Protein AF-C0KDZ1-F1 (afdb_m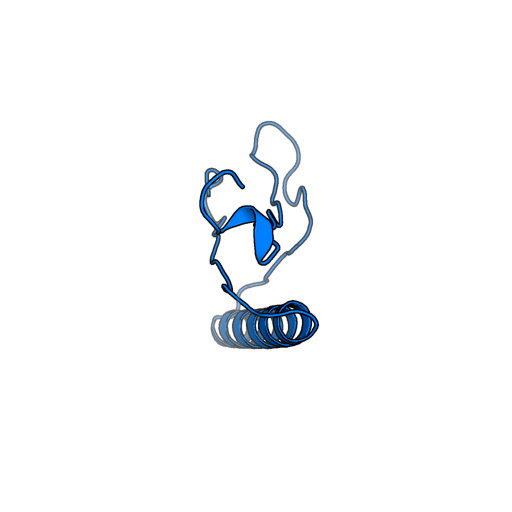onomer_lite)

pLDDT: mean 97.97, std 1.15, range [91.88, 98.81]

Structure (mmCIF, N/CA/C/O backbone):
data_AF-C0KDZ1-F1
#
_entry.id   AF-C0KDZ1-F1
#
loop_
_atom_site.group_PDB
_atom_site.id
_atom_site.type_symbol
_atom_site.label_atom_id
_atom_site.label_alt_id
_atom_site.label_comp_id
_atom_site.label_asym_id
_atom_site.label_entity_id
_atom_site.label_seq_id
_atom_site.pdbx_PDB_ins_code
_atom_site.Cartn_x
_atom_site.Cartn_y
_atom_site.Cartn_z
_atom_site.occupancy
_atom_site.B_iso_or_equiv
_atom_site.auth_seq_id
_atom_site.auth_comp_id
_atom_site.auth_asym_id
_atom_site.auth_atom_id
_atom_site.pdbx_PDB_model_num
ATOM 1 N N . GLU A 1 1 ? 3.990 -2.958 11.848 1.00 94.00 1 GLU A N 1
ATOM 2 C CA . GLU A 1 1 ? 4.088 -1.543 12.243 1.00 94.00 1 GLU A CA 1
ATOM 3 C C . GLU A 1 1 ? 4.215 -1.420 13.748 1.00 94.00 1 GLU A C 1
ATOM 5 O O . GLU A 1 1 ? 3.988 -2.403 14.447 1.00 94.00 1 GLU A O 1
ATOM 10 N N . VAL A 1 2 ? 4.673 -0.268 14.230 1.00 95.81 2 VAL A N 1
ATOM 11 C CA . VAL A 1 2 ? 5.083 -0.106 15.637 1.00 95.81 2 VAL A CA 1
ATOM 12 C C . VAL A 1 2 ? 3.916 0.312 16.537 1.00 95.81 2 VAL A C 1
ATOM 14 O O . VAL A 1 2 ? 3.837 -0.137 17.679 1.00 95.81 2 VAL A O 1
ATOM 17 N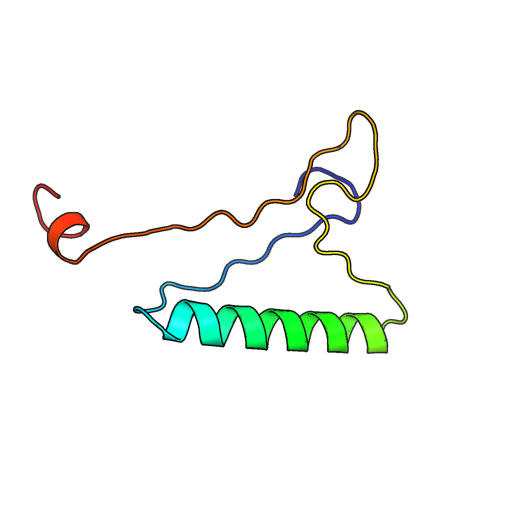 N . MET A 1 3 ? 2.9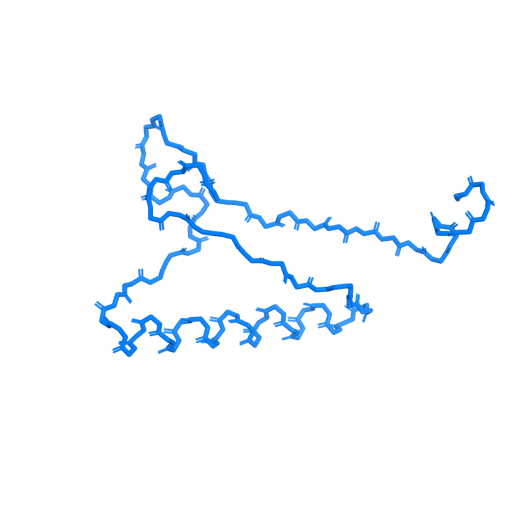89 1.138 16.040 1.00 97.69 3 MET A N 1
ATOM 18 C CA . MET A 1 3 ? 1.832 1.579 16.824 1.00 97.69 3 MET A CA 1
ATOM 19 C C . MET A 1 3 ? 0.779 0.452 16.933 1.00 97.69 3 MET A C 1
ATOM 21 O O . MET A 1 3 ? 0.456 -0.185 15.928 1.00 97.69 3 MET A O 1
ATOM 25 N N . PRO A 1 4 ? 0.181 0.203 18.115 1.00 97.50 4 PRO A N 1
ATOM 26 C CA . PRO A 1 4 ? -0.940 -0.728 18.247 1.00 97.50 4 PRO A CA 1
ATOM 27 C C . PRO A 1 4 ? -2.098 -0.374 17.301 1.00 97.50 4 PRO A C 1
ATOM 29 O O . PRO A 1 4 ? -2.523 0.776 17.234 1.00 97.50 4 PRO A O 1
ATOM 32 N N . GLY A 1 5 ? -2.611 -1.363 16.565 1.00 96.75 5 GLY A N 1
ATOM 33 C CA . GLY A 1 5 ? -3.654 -1.154 15.550 1.00 96.75 5 GLY A CA 1
ATOM 34 C C . GLY A 1 5 ? -3.141 -0.651 14.193 1.00 96.75 5 GLY A C 1
ATOM 35 O O . GLY A 1 5 ? -3.932 -0.540 13.260 1.00 96.75 5 GLY A O 1
ATOM 36 N N . GLN A 1 6 ? -1.837 -0.396 14.053 1.00 98.50 6 GLN A N 1
ATOM 37 C CA . GLN A 1 6 ? -1.187 -0.055 12.790 1.00 98.50 6 GLN A CA 1
ATOM 38 C C . GLN A 1 6 ? -0.660 -1.319 12.100 1.00 98.50 6 GLN A C 1
ATOM 40 O O . GLN A 1 6 ? -0.104 -2.212 12.744 1.00 98.50 6 GLN A O 1
ATOM 45 N N . TRP A 1 7 ? -0.789 -1.379 10.776 1.00 98.50 7 TRP A N 1
ATOM 46 C CA . TRP A 1 7 ? -0.377 -2.524 9.965 1.00 98.50 7 TRP A CA 1
ATOM 47 C C . TRP A 1 7 ? 0.274 -2.062 8.663 1.00 98.50 7 TRP A C 1
ATOM 49 O O . TRP A 1 7 ? 0.021 -0.954 8.198 1.00 98.50 7 TRP A O 1
ATOM 59 N N . GLU A 1 8 ? 1.091 -2.932 8.072 1.00 98.62 8 GLU A N 1
ATOM 60 C CA . GLU A 1 8 ? 1.687 -2.736 6.749 1.00 98.62 8 GLU A CA 1
ATOM 61 C C . GLU A 1 8 ? 1.489 -4.009 5.920 1.00 98.62 8 GLU A C 1
ATOM 63 O O . GLU A 1 8 ? 1.508 -5.120 6.455 1.00 98.62 8 GLU A O 1
ATOM 68 N N . TYR A 1 9 ? 1.316 -3.838 4.614 1.00 98.44 9 TYR A N 1
ATOM 69 C CA . TYR A 1 9 ? 1.440 -4.890 3.615 1.00 98.44 9 TYR A CA 1
ATOM 70 C C . TYR A 1 9 ? 2.192 -4.328 2.405 1.00 98.44 9 TYR A C 1
ATOM 72 O O . TYR A 1 9 ? 2.161 -3.122 2.151 1.00 98.44 9 TYR A O 1
ATOM 80 N N . GLN A 1 10 ? 2.860 -5.196 1.649 1.00 98.75 10 GLN A N 1
ATOM 81 C CA . GLN A 1 10 ? 3.660 -4.796 0.494 1.00 98.75 10 GLN A CA 1
ATOM 82 C C . GLN A 1 10 ? 3.006 -5.263 -0.809 1.00 98.75 10 GLN A C 1
ATOM 84 O O . GLN A 1 10 ? 2.442 -6.354 -0.883 1.00 98.75 10 GLN A O 1
ATOM 89 N N . VAL A 1 11 ? 3.113 -4.438 -1.852 1.00 98.19 11 VAL A N 1
ATOM 90 C CA . VAL A 1 11 ? 2.687 -4.760 -3.220 1.00 98.19 11 VAL A CA 1
ATOM 91 C C . VAL A 1 11 ? 3.911 -4.688 -4.125 1.00 98.19 11 VAL A C 1
ATOM 93 O O . VAL A 1 11 ? 4.575 -3.655 -4.187 1.00 98.19 11 VAL A O 1
ATOM 96 N N . GLY A 1 12 ? 4.205 -5.778 -4.831 1.00 96.81 12 GLY A N 1
ATOM 97 C CA . GLY A 1 12 ? 5.255 -5.831 -5.842 1.00 96.81 12 GLY A CA 1
ATOM 98 C C . GLY A 1 12 ? 6.172 -7.056 -5.734 1.00 96.81 12 GLY A C 1
ATOM 99 O O . GLY A 1 12 ? 5.950 -7.923 -4.888 1.00 96.81 12 GLY A O 1
ATOM 100 N N . PRO A 1 13 ? 7.211 -7.129 -6.586 1.00 97.56 13 PRO A N 1
ATOM 101 C CA . PRO A 1 13 ? 7.570 -6.126 -7.595 1.00 97.56 13 PRO A CA 1
ATOM 102 C C . PRO A 1 13 ? 6.523 -6.025 -8.720 1.00 97.56 13 PRO A C 1
ATOM 104 O O . PRO A 1 13 ? 6.043 -7.039 -9.211 1.00 97.56 13 PRO A O 1
ATOM 107 N N . SER A 1 14 ? 6.194 -4.798 -9.133 1.00 97.81 14 SER A N 1
ATOM 108 C CA . SER A 1 14 ? 5.293 -4.495 -10.259 1.00 97.81 14 SER A CA 1
ATOM 109 C C . SER A 1 14 ? 6.020 -3.584 -11.250 1.00 97.81 14 SER A C 1
ATOM 111 O O . SER A 1 14 ? 6.846 -2.766 -10.834 1.00 97.81 14 SER A O 1
ATOM 113 N N . VAL A 1 15 ? 5.744 -3.704 -12.552 1.00 98.31 15 VAL A N 1
ATOM 114 C CA . VAL A 1 15 ? 6.481 -2.959 -13.585 1.00 98.31 15 VAL A CA 1
ATOM 115 C C . VAL A 1 15 ? 5.699 -1.726 -14.030 1.00 98.31 15 VAL A C 1
ATOM 117 O O . VAL A 1 15 ? 4.598 -1.824 -14.563 1.00 98.31 15 VAL A O 1
ATOM 120 N N . GLY A 1 16 ? 6.305 -0.547 -13.869 1.00 97.94 16 GLY A N 1
ATOM 121 C CA . GLY A 1 16 ? 5.758 0.703 -14.395 1.00 97.94 16 GLY A CA 1
ATOM 122 C C . GLY A 1 16 ? 4.357 1.001 -13.856 1.00 97.94 16 GLY A C 1
ATOM 123 O O . GLY A 1 16 ? 4.171 1.130 -12.648 1.00 97.94 16 GLY A O 1
ATOM 124 N N . ILE A 1 17 ? 3.384 1.130 -14.761 1.00 98.50 17 ILE A N 1
ATOM 125 C CA . ILE A 1 17 ? 2.020 1.560 -14.430 1.00 98.50 17 ILE A CA 1
ATOM 126 C C . ILE A 1 17 ? 1.271 0.570 -13.525 1.00 98.50 17 ILE A C 1
ATOM 128 O O . ILE A 1 17 ? 0.520 0.999 -12.650 1.00 98.50 17 ILE A O 1
ATOM 132 N N . GLU A 1 18 ? 1.572 -0.728 -13.632 1.00 98.56 18 GLU A N 1
ATOM 133 C CA . GLU A 1 18 ? 0.923 -1.781 -12.837 1.00 98.56 18 GLU A CA 1
ATOM 134 C C . GLU A 1 18 ? 1.131 -1.589 -11.329 1.00 98.56 18 GLU A C 1
ATOM 136 O O . GLU A 1 18 ? 0.306 -2.009 -10.521 1.00 98.56 18 GLU A O 1
ATOM 141 N N . ALA A 1 19 ? 2.219 -0.927 -10.916 1.00 98.62 19 ALA A N 1
ATOM 142 C CA . ALA A 1 19 ? 2.444 -0.602 -9.510 1.00 98.62 19 ALA A CA 1
ATOM 143 C C . ALA A 1 19 ? 1.329 0.298 -8.947 1.00 98.62 19 ALA A C 1
ATOM 145 O O . ALA A 1 19 ? 0.861 0.078 -7.828 1.00 98.62 19 ALA A O 1
ATOM 146 N N . GLY A 1 20 ? 0.882 1.280 -9.737 1.00 98.56 20 GLY A N 1
ATOM 147 C CA . GLY A 1 20 ? -0.234 2.159 -9.395 1.00 98.56 20 GLY A CA 1
ATOM 148 C C . GLY A 1 20 ? -1.573 1.424 -9.415 1.00 98.56 20 GLY A C 1
ATOM 149 O O . GLY A 1 20 ? -2.360 1.555 -8.478 1.00 98.56 20 GLY A O 1
ATOM 150 N N . ASP A 1 21 ? -1.806 0.604 -10.438 1.00 98.75 21 ASP A N 1
ATOM 151 C CA . ASP A 1 21 ? -3.052 -0.155 -10.573 1.00 98.75 21 ASP A CA 1
ATOM 152 C C . ASP A 1 21 ? -3.238 -1.122 -9.393 1.00 98.75 21 ASP A C 1
ATOM 154 O O . ASP A 1 21 ? -4.275 -1.126 -8.722 1.00 98.75 21 ASP A O 1
ATOM 158 N N . HIS A 1 22 ? -2.194 -1.887 -9.060 1.00 98.75 22 HIS A N 1
ATOM 159 C CA . HIS A 1 22 ? -2.239 -2.859 -7.972 1.00 98.75 22 HIS A CA 1
ATOM 160 C C . HIS A 1 22 ? -2.419 -2.194 -6.602 1.00 98.75 22 HIS A C 1
ATOM 162 O O . HIS A 1 22 ? -3.218 -2.683 -5.800 1.00 98.75 22 HIS A O 1
ATOM 168 N N . ILE A 1 23 ? -1.728 -1.081 -6.311 1.00 98.69 23 ILE A N 1
ATOM 169 C CA . ILE A 1 23 ? -1.849 -0.434 -4.994 1.00 98.69 23 ILE A CA 1
ATOM 170 C C . ILE A 1 23 ? -3.250 0.154 -4.782 1.00 98.69 23 ILE A C 1
ATOM 172 O O . ILE A 1 23 ? -3.792 0.059 -3.680 1.00 98.69 23 ILE A O 1
ATOM 176 N N . TRP A 1 24 ? -3.875 0.705 -5.826 1.00 98.75 24 TRP A N 1
ATOM 177 C CA . TRP A 1 24 ? -5.234 1.244 -5.736 1.00 98.75 24 TRP A CA 1
ATOM 178 C C . TRP A 1 24 ? -6.284 0.149 -5.572 1.00 98.75 24 TRP A C 1
ATOM 180 O O . TRP A 1 24 ? -7.120 0.250 -4.672 1.00 98.75 24 TRP A O 1
ATOM 190 N N . CYS A 1 25 ? -6.214 -0.925 -6.362 1.00 98.69 25 CYS A N 1
ATOM 191 C CA . CYS A 1 25 ? -7.100 -2.076 -6.177 1.00 98.69 25 CYS A CA 1
ATOM 192 C C . CYS A 1 25 ? -6.922 -2.709 -4.790 1.00 98.69 25 CYS A C 1
ATOM 194 O O . CYS A 1 25 ? -7.907 -3.050 -4.138 1.00 98.69 25 CYS A O 1
ATOM 196 N N . SER A 1 26 ? -5.683 -2.808 -4.305 1.00 98.75 26 SER A N 1
ATOM 197 C CA . SER A 1 26 ? -5.391 -3.325 -2.968 1.00 98.75 26 SER A CA 1
ATOM 198 C C . SER A 1 26 ? -6.006 -2.463 -1.861 1.00 98.75 26 SER A C 1
ATOM 200 O O . SER A 1 26 ? -6.636 -2.992 -0.946 1.00 98.75 26 SER A O 1
ATOM 202 N N . ARG A 1 27 ? -5.883 -1.132 -1.951 1.00 98.75 27 ARG A N 1
ATOM 203 C CA . ARG A 1 27 ? -6.509 -0.197 -0.999 1.00 98.75 27 ARG A CA 1
ATOM 204 C C . ARG A 1 27 ? -8.026 -0.305 -1.009 1.00 98.75 27 ARG A C 1
ATOM 206 O O . ARG A 1 27 ? -8.621 -0.357 0.062 1.00 98.75 27 ARG A O 1
ATOM 213 N N . TYR A 1 28 ? -8.625 -0.397 -2.196 1.00 98.75 28 TYR A N 1
ATOM 214 C CA . TYR A 1 28 ? -10.061 -0.615 -2.331 1.00 98.75 28 TYR A CA 1
ATOM 215 C C . TYR A 1 28 ? -10.488 -1.886 -1.592 1.00 98.75 28 TYR A C 1
ATOM 217 O O . TYR A 1 28 ? -11.356 -1.826 -0.729 1.00 98.75 28 TYR A O 1
ATOM 225 N N . ILE A 1 29 ? -9.838 -3.023 -1.860 1.00 98.81 29 ILE A N 1
ATOM 226 C CA . ILE A 1 29 ? -10.162 -4.299 -1.205 1.00 98.81 29 ILE A CA 1
ATOM 227 C C . ILE A 1 29 ? -10.010 -4.195 0.318 1.00 98.81 29 ILE A C 1
ATOM 229 O O . ILE A 1 29 ? -10.898 -4.648 1.040 1.00 98.81 29 ILE A O 1
ATOM 233 N N . LEU A 1 30 ? -8.932 -3.574 0.811 1.00 98.75 30 LEU A N 1
ATOM 234 C CA . LEU A 1 30 ? -8.726 -3.372 2.245 1.00 98.75 30 LEU A CA 1
ATOM 235 C C . LEU A 1 30 ? -9.875 -2.576 2.872 1.00 98.75 30 LEU A C 1
ATOM 237 O O . LEU A 1 30 ? -10.423 -3.006 3.884 1.00 98.75 30 LEU A O 1
ATOM 241 N N . GLU A 1 31 ? -10.278 -1.466 2.253 1.00 98.75 31 GLU A N 1
ATOM 242 C CA . GLU A 1 31 ? -11.386 -0.645 2.742 1.00 98.75 31 GLU A CA 1
ATOM 243 C C . GLU A 1 31 ? -12.712 -1.427 2.760 1.00 98.75 31 GLU A C 1
ATOM 245 O O . GLU A 1 31 ? -13.456 -1.360 3.741 1.00 98.75 31 GLU A O 1
ATOM 250 N N . ARG A 1 32 ? -12.986 -2.245 1.730 1.00 98.81 32 ARG A N 1
ATOM 251 C CA . ARG A 1 32 ? -14.177 -3.119 1.692 1.00 98.81 32 ARG A CA 1
ATOM 252 C C . ARG A 1 32 ? -14.173 -4.153 2.819 1.00 98.81 32 ARG A C 1
ATOM 254 O O . ARG A 1 32 ? -15.219 -4.407 3.411 1.00 98.81 32 ARG A O 1
ATOM 261 N N . ILE A 1 33 ? -13.020 -4.743 3.132 1.00 98.75 33 ILE A N 1
ATOM 262 C CA . ILE A 1 33 ? -12.887 -5.695 4.246 1.00 98.75 33 ILE A CA 1
ATOM 263 C C . ILE A 1 33 ? -13.114 -4.983 5.583 1.00 98.75 33 ILE A C 1
ATOM 265 O O . ILE A 1 33 ? -13.843 -5.494 6.434 1.00 98.75 33 ILE A O 1
ATOM 269 N N . THR A 1 34 ? -12.538 -3.791 5.773 1.00 98.69 34 THR A N 1
ATOM 270 C CA . THR A 1 34 ? -12.734 -3.017 7.007 1.00 98.69 34 THR A CA 1
ATOM 271 C C . THR A 1 34 ? -14.181 -2.570 7.184 1.00 98.69 34 THR A C 1
ATOM 273 O O . THR A 1 34 ? -14.710 -2.662 8.290 1.00 98.69 34 THR A O 1
ATOM 276 N N . GLU A 1 35 ? -14.861 -2.196 6.097 1.00 98.62 35 GLU A N 1
ATOM 277 C CA . GLU A 1 35 ? -16.289 -1.877 6.114 1.00 98.62 35 GLU A CA 1
ATOM 278 C C . GLU A 1 35 ? -17.122 -3.083 6.577 1.00 98.62 35 GLU A C 1
ATOM 280 O O . GLU A 1 35 ? -17.950 -2.946 7.476 1.00 98.62 35 GLU A O 1
ATOM 285 N N . GLN A 1 36 ? -16.865 -4.281 6.037 1.00 98.69 36 GLN A N 1
ATOM 286 C CA . GLN A 1 36 ? -17.552 -5.513 6.454 1.00 98.69 36 GLN A CA 1
ATOM 287 C C . GLN A 1 36 ? -17.300 -5.871 7.924 1.00 98.69 36 GLN A C 1
ATOM 289 O O . GLN A 1 36 ? -18.179 -6.420 8.585 1.00 98.69 36 GLN A O 1
ATOM 294 N N . ALA A 1 37 ? -16.113 -5.553 8.438 1.00 98.56 37 ALA A N 1
ATOM 295 C CA . ALA A 1 37 ? -15.754 -5.752 9.838 1.00 98.56 37 ALA A CA 1
ATOM 296 C C . ALA A 1 37 ? -16.265 -4.633 10.770 1.00 98.56 37 ALA A C 1
ATOM 298 O O . ALA A 1 37 ? -16.084 -4.732 11.984 1.00 98.56 37 ALA A O 1
ATOM 299 N N . GLY A 1 38 ? -16.891 -3.576 10.238 1.00 98.50 38 GLY A N 1
ATOM 300 C CA . GLY A 1 38 ? -17.374 -2.440 11.025 1.00 98.50 38 GLY A CA 1
ATOM 301 C C . GLY A 1 38 ? -16.258 -1.571 11.615 1.00 98.50 38 GLY A C 1
ATOM 302 O O . GLY A 1 38 ? -16.463 -0.944 12.654 1.00 98.50 38 GLY A O 1
ATOM 303 N N . VAL A 1 39 ? -15.078 -1.539 10.985 1.00 98.38 39 VAL A N 1
ATOM 304 C CA . VAL A 1 39 ? -13.927 -0.727 11.413 1.00 98.38 39 VAL A CA 1
ATOM 305 C C . VAL A 1 39 ? -13.577 0.332 10.367 1.00 98.38 39 VAL A C 1
ATOM 307 O O . VAL A 1 39 ? -13.800 0.149 9.174 1.00 98.38 39 VAL A O 1
ATOM 310 N N . VAL A 1 40 ? -13.019 1.456 10.817 1.00 98.19 40 VAL A N 1
ATOM 311 C CA . VAL A 1 40 ? -12.615 2.570 9.946 1.00 98.19 40 VAL A CA 1
ATOM 312 C C . VAL A 1 40 ? -11.132 2.440 9.609 1.00 98.19 40 VAL A C 1
ATOM 314 O O . VAL A 1 40 ? -10.295 2.352 10.508 1.00 98.19 40 VAL A O 1
ATOM 317 N N . LEU A 1 41 ? -10.807 2.459 8.318 1.00 98.31 41 LEU A N 1
ATOM 318 C CA . LEU A 1 41 ? -9.437 2.535 7.817 1.00 98.31 41 LEU A CA 1
ATOM 319 C C . LEU A 1 41 ? -8.981 4.000 7.735 1.00 98.31 41 LEU A C 1
ATOM 321 O O . LEU A 1 41 ? -9.726 4.855 7.266 1.00 98.31 41 LEU A O 1
ATOM 325 N N . SER A 1 42 ? -7.735 4.284 8.122 1.00 98.12 42 SER A N 1
ATOM 326 C CA . SER A 1 42 ? -7.087 5.577 7.871 1.00 98.12 42 SER A CA 1
ATOM 327 C C . SER A 1 42 ? -5.753 5.378 7.159 1.00 98.12 42 SER A C 1
ATOM 329 O O . SER A 1 42 ? -4.960 4.523 7.547 1.00 98.12 42 SER A O 1
ATOM 331 N N . LEU A 1 43 ? -5.517 6.190 6.126 1.00 98.25 43 LEU A N 1
ATOM 332 C CA . LEU A 1 43 ? -4.226 6.330 5.443 1.00 98.25 43 LEU A CA 1
ATOM 333 C C . LEU A 1 43 ? -3.573 7.692 5.745 1.00 98.25 43 LEU A C 1
ATOM 335 O O . LEU A 1 43 ? -2.658 8.108 5.035 1.00 98.25 43 LEU A O 1
ATOM 339 N N . ASP A 1 44 ? -4.062 8.406 6.765 1.00 98.31 44 ASP A N 1
ATOM 340 C CA . ASP A 1 44 ? -3.430 9.631 7.253 1.00 98.31 44 ASP A CA 1
ATOM 341 C C . ASP A 1 44 ? -2.008 9.305 7.754 1.00 98.31 44 ASP A C 1
ATOM 343 O O . ASP A 1 44 ? -1.834 8.329 8.491 1.00 98.31 44 ASP A O 1
ATOM 347 N N . PRO A 1 45 ? -0.975 10.078 7.375 1.00 97.94 45 PRO A N 1
ATOM 348 C CA . PRO A 1 45 ? 0.402 9.796 7.775 1.00 97.94 45 PRO A CA 1
ATOM 349 C C . PRO A 1 45 ? 0.646 9.934 9.287 1.00 97.94 45 PRO A C 1
ATOM 351 O O . PRO A 1 45 ? 1.653 9.433 9.795 1.00 97.94 45 PRO A O 1
ATOM 354 N N . LYS A 1 46 ? -0.238 10.608 10.028 1.00 98.12 46 LYS A N 1
ATOM 355 C CA . LYS A 1 46 ? -0.151 10.794 11.479 1.00 98.12 46 LYS A CA 1
ATOM 356 C C . LYS A 1 46 ? -1.562 10.806 12.097 1.00 98.12 46 LYS A C 1
ATOM 358 O O . LYS A 1 46 ? -2.030 11.850 12.551 1.00 98.12 46 LYS A O 1
ATOM 363 N N . PRO A 1 47 ? -2.226 9.639 12.196 1.00 96.50 47 PRO A N 1
ATOM 364 C CA . PRO A 1 47 ? -3.621 9.567 12.631 1.00 96.50 47 PRO A CA 1
ATOM 365 C C . PRO A 1 47 ? -3.801 9.905 14.118 1.00 96.50 47 PRO A C 1
ATOM 367 O O . PRO A 1 47 ? -4.866 10.365 14.520 1.00 96.50 47 PRO A O 1
ATOM 370 N N . ILE A 1 48 ? -2.765 9.687 14.937 1.00 97.25 48 ILE A N 1
ATOM 371 C CA . ILE A 1 48 ? -2.759 9.976 16.372 1.00 97.25 48 ILE A CA 1
ATOM 372 C C . ILE A 1 48 ? -1.571 10.891 16.684 1.00 97.25 48 ILE A C 1
ATOM 374 O O . ILE A 1 48 ? -0.425 10.596 16.336 1.00 97.25 48 ILE A O 1
ATOM 378 N N . GLN A 1 49 ? -1.844 12.024 17.333 1.00 96.12 49 GLN A N 1
ATOM 379 C CA . GLN A 1 49 ? -0.811 12.967 17.768 1.00 96.12 49 GLN A CA 1
ATOM 380 C C . GLN A 1 49 ? 0.006 12.417 18.951 1.00 96.12 49 GLN A C 1
ATOM 382 O O . GLN A 1 49 ? -0.440 11.535 19.682 1.00 96.12 49 GLN A O 1
ATOM 387 N N . GLY A 1 50 ? 1.198 12.981 19.162 1.00 95.62 50 GLY A N 1
ATOM 388 C CA . GLY A 1 50 ? 2.107 12.589 20.241 1.00 95.62 50 GLY A CA 1
ATOM 389 C C . GLY A 1 50 ? 3.157 11.563 19.814 1.00 95.62 50 GLY A C 1
ATOM 390 O O . GLY A 1 50 ? 3.511 11.468 18.630 1.00 95.62 50 GLY A O 1
ATOM 391 N N . ASP A 1 51 ? 3.664 10.823 20.801 1.00 96.81 51 ASP A N 1
ATOM 392 C CA . ASP A 1 51 ? 4.787 9.883 20.679 1.00 96.81 51 ASP A CA 1
ATOM 393 C C . ASP A 1 51 ? 4.354 8.509 20.140 1.00 96.81 51 ASP A C 1
ATOM 395 O O . ASP A 1 51 ? 4.581 7.459 20.732 1.00 96.81 51 ASP A O 1
ATOM 399 N N . TRP A 1 52 ? 3.653 8.541 19.009 1.00 97.25 52 TRP A N 1
ATOM 400 C CA . TRP A 1 52 ? 3.259 7.363 18.242 1.00 97.25 52 TRP A CA 1
ATOM 401 C C . TRP A 1 52 ? 3.893 7.404 16.856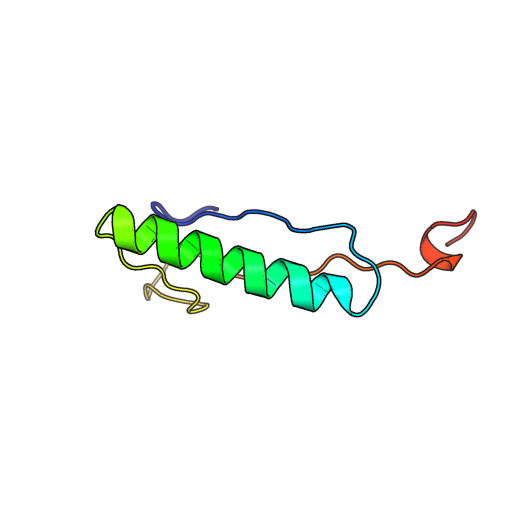 1.00 97.25 52 TRP A C 1
ATOM 403 O O . TRP A 1 52 ? 4.077 8.480 16.286 1.00 97.25 52 TRP A O 1
ATOM 413 N N . ASN A 1 53 ? 4.216 6.254 16.274 1.00 97.12 53 ASN A N 1
ATOM 414 C CA . ASN A 1 53 ? 4.771 6.201 14.923 1.00 97.12 53 ASN A CA 1
ATOM 415 C C . ASN A 1 53 ? 3.780 6.746 13.878 1.00 97.12 53 ASN A C 1
ATOM 417 O O . ASN A 1 53 ? 2.565 6.647 14.034 1.00 97.12 53 ASN A O 1
ATOM 421 N N . GLY A 1 54 ? 4.312 7.361 12.819 1.00 97.94 54 GLY A N 1
ATOM 422 C CA . GLY A 1 54 ? 3.525 7.723 11.638 1.00 97.94 54 GLY A CA 1
ATOM 423 C C . GLY A 1 54 ? 3.340 6.534 10.693 1.00 97.94 54 GLY A C 1
ATOM 424 O O . GLY A 1 54 ? 3.996 5.504 10.853 1.00 97.94 54 GLY A O 1
ATOM 425 N N . ALA A 1 55 ? 2.475 6.691 9.695 1.00 98.31 55 ALA A N 1
ATOM 426 C CA . ALA A 1 55 ? 2.276 5.729 8.615 1.00 98.31 55 ALA A CA 1
ATOM 427 C C . ALA A 1 55 ? 2.927 6.237 7.320 1.00 98.31 55 ALA A C 1
ATOM 429 O O . ALA A 1 55 ? 2.675 7.361 6.881 1.00 98.31 55 ALA A O 1
ATOM 430 N N . GLY A 1 56 ? 3.781 5.409 6.718 1.00 98.00 56 GLY A N 1
ATOM 431 C CA . GLY A 1 56 ? 4.471 5.700 5.463 1.00 98.00 56 GLY A CA 1
ATOM 432 C C . GLY A 1 56 ? 3.987 4.828 4.306 1.00 98.00 56 GLY A C 1
ATOM 433 O O . GLY A 1 56 ? 3.222 3.886 4.481 1.00 98.00 56 GLY A O 1
ATOM 434 N N . CYS A 1 57 ? 4.464 5.137 3.102 1.00 98.38 57 CYS A N 1
ATOM 435 C CA . CYS A 1 57 ? 4.267 4.306 1.913 1.00 98.38 57 CYS A CA 1
ATOM 436 C C . CYS A 1 57 ? 5.615 4.130 1.203 1.00 98.38 57 CYS A C 1
ATOM 438 O O . CYS A 1 57 ? 5.841 4.660 0.112 1.00 98.38 57 CYS A O 1
ATOM 440 N N . HIS A 1 58 ? 6.553 3.458 1.878 1.00 98.62 58 HIS A N 1
ATOM 441 C CA . HIS A 1 58 ? 7.896 3.235 1.346 1.00 98.62 58 HIS A CA 1
ATOM 442 C C . HIS A 1 58 ? 7.832 2.537 -0.016 1.00 98.62 58 HIS A C 1
ATOM 444 O O . HIS A 1 58 ? 7.094 1.572 -0.202 1.00 98.62 58 HIS A O 1
ATOM 450 N N . THR A 1 59 ? 8.604 3.042 -0.980 1.00 98.50 59 THR A N 1
ATOM 451 C CA . THR A 1 59 ? 8.601 2.540 -2.357 1.00 98.50 59 THR A 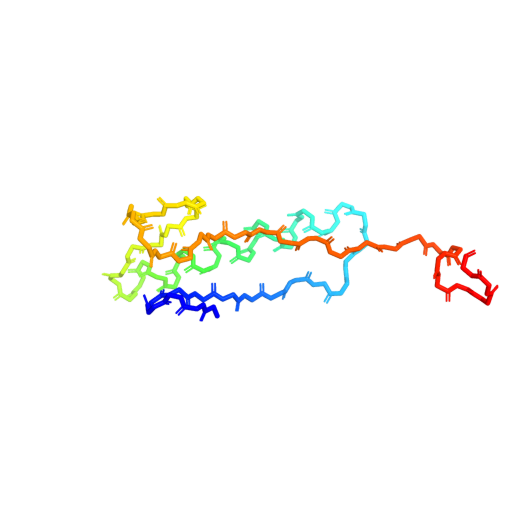CA 1
ATOM 452 C C . THR A 1 59 ? 9.981 2.015 -2.710 1.00 98.50 59 THR A C 1
ATOM 454 O O . THR A 1 59 ? 10.940 2.778 -2.815 1.00 98.50 59 THR A O 1
ATOM 457 N N . ASN A 1 60 ? 10.067 0.704 -2.913 1.00 98.56 60 ASN A N 1
ATOM 458 C CA . ASN A 1 60 ? 11.262 0.076 -3.460 1.00 98.56 60 ASN A CA 1
ATOM 459 C C . ASN A 1 60 ? 11.304 0.298 -4.976 1.00 98.56 60 ASN A C 1
ATOM 461 O O . ASN A 1 60 ? 10.275 0.225 -5.648 1.00 98.56 60 ASN A O 1
ATOM 465 N N . TYR A 1 61 ? 12.492 0.542 -5.525 1.00 98.44 61 TYR A N 1
ATOM 466 C CA . TYR A 1 61 ? 12.671 0.855 -6.940 1.00 98.44 61 TYR A CA 1
ATOM 467 C C . TYR A 1 61 ? 13.928 0.194 -7.500 1.00 98.44 61 TYR A C 1
ATOM 469 O O . TYR A 1 61 ? 14.953 0.118 -6.827 1.00 98.44 61 TYR A O 1
ATOM 477 N N . SER A 1 62 ? 13.856 -0.270 -8.749 1.00 98.44 62 SER A N 1
ATOM 478 C CA . SER A 1 62 ? 15.037 -0.671 -9.514 1.00 98.44 62 SER A CA 1
ATOM 479 C C . SER A 1 62 ? 14.806 -0.547 -11.021 1.00 98.44 62 SER A C 1
ATOM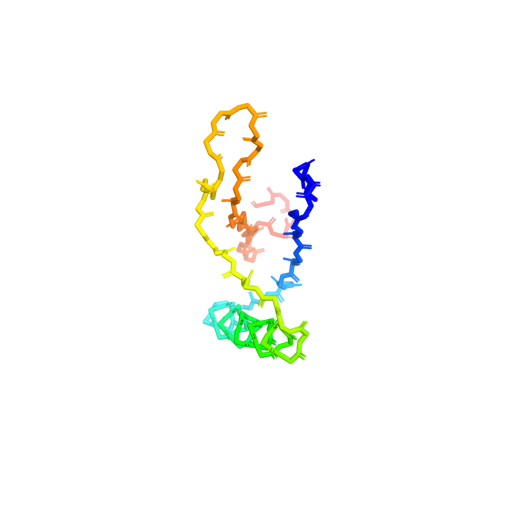 481 O O . SER A 1 62 ? 13.741 -0.899 -11.538 1.00 98.44 62 SER A O 1
ATOM 483 N N . THR A 1 63 ? 15.830 -0.100 -11.745 1.00 98.44 63 THR A N 1
ATOM 484 C CA . THR A 1 63 ? 15.912 -0.239 -13.206 1.00 98.44 63 THR A CA 1
ATOM 485 C C . THR A 1 63 ? 16.508 -1.598 -13.576 1.00 98.44 63 THR A C 1
ATOM 487 O O . THR A 1 63 ? 16.916 -2.373 -12.712 1.00 98.44 63 THR A O 1
ATOM 490 N N . LYS A 1 64 ? 16.556 -1.911 -14.876 1.00 98.19 64 LYS A N 1
ATOM 491 C CA . LYS A 1 64 ? 17.244 -3.112 -15.361 1.00 98.19 64 LYS A CA 1
ATOM 492 C C . LYS A 1 64 ? 18.736 -3.096 -14.998 1.00 98.19 64 LYS A C 1
ATOM 494 O O . LYS A 1 64 ? 19.188 -4.084 -14.440 1.00 98.19 64 LYS A O 1
ATOM 499 N N . SER A 1 65 ? 19.435 -1.979 -15.233 1.00 98.44 65 SER A N 1
ATOM 500 C CA . SER A 1 65 ? 20.866 -1.854 -14.912 1.00 98.44 65 SER A CA 1
ATOM 501 C C . SER A 1 65 ? 21.134 -2.088 -13.426 1.00 98.44 65 SER A C 1
ATOM 503 O O . SER A 1 65 ? 21.972 -2.914 -13.100 1.00 98.44 65 SER A O 1
ATOM 505 N N . MET A 1 66 ? 20.303 -1.507 -12.542 1.00 98.44 66 MET A N 1
ATOM 506 C CA . MET A 1 66 ? 20.434 -1.647 -11.079 1.00 98.44 66 MET A CA 1
ATOM 507 C C . MET A 1 66 ? 20.389 -3.095 -10.585 1.00 98.44 66 MET A C 1
ATOM 509 O O . MET A 1 66 ? 20.789 -3.366 -9.456 1.00 98.44 66 MET A O 1
ATOM 513 N N . ARG A 1 67 ? 19.836 -4.014 -11.384 1.00 98.00 67 ARG A N 1
ATOM 514 C CA . ARG A 1 67 ? 19.732 -5.441 -11.055 1.00 98.00 67 ARG A CA 1
ATOM 515 C C . ARG A 1 67 ? 20.775 -6.305 -11.771 1.00 98.00 67 ARG A C 1
ATOM 517 O O . ARG A 1 67 ? 20.823 -7.500 -11.497 1.00 98.00 67 ARG A O 1
ATOM 524 N N . GLU A 1 68 ? 21.540 -5.744 -12.704 1.00 98.38 68 GLU A N 1
ATOM 525 C CA . GLU A 1 68 ? 22.616 -6.424 -13.432 1.00 98.38 68 GLU A CA 1
ATOM 526 C C . GLU A 1 68 ? 23.951 -6.315 -12.672 1.00 98.38 68 GLU A C 1
ATOM 528 O O . GLU A 1 68 ? 24.078 -5.567 -11.699 1.00 98.38 68 GLU A O 1
ATOM 533 N N . ASP A 1 69 ? 24.954 -7.089 -13.097 1.00 97.81 69 ASP A N 1
ATOM 534 C CA . ASP A 1 69 ? 26.277 -7.094 -12.467 1.00 97.81 69 ASP A CA 1
ATOM 535 C C . ASP A 1 69 ? 26.911 -5.694 -12.506 1.00 97.81 69 ASP A C 1
ATOM 537 O O . ASP A 1 69 ? 27.138 -5.124 -13.573 1.00 97.81 69 ASP A O 1
ATOM 541 N N . GLY A 1 70 ? 27.229 -5.153 -11.329 1.00 96.75 70 GLY A N 1
ATOM 542 C CA . GLY A 1 70 ? 27.802 -3.811 -11.169 1.00 96.75 70 GLY A CA 1
ATOM 543 C C . GLY A 1 70 ? 26.793 -2.700 -10.855 1.00 96.75 70 GLY A C 1
ATOM 544 O O . GLY A 1 70 ? 27.234 -1.664 -10.357 1.00 96.75 70 GLY A O 1
ATOM 545 N N . GLY A 1 71 ? 25.486 -2.947 -11.028 1.00 91.88 71 GLY A N 1
ATOM 546 C CA . GLY A 1 71 ? 24.399 -1.988 -10.758 1.00 91.88 71 GLY A CA 1
ATOM 547 C C . GLY A 1 71 ? 24.243 -0.865 -11.790 1.00 91.88 71 GLY A C 1
ATOM 548 O O . GLY A 1 71 ? 25.255 -0.317 -12.266 1.00 91.88 71 GLY A O 1
#

Sequence (71 aa):
EVMPGQWEYQVGPSVGIEAGDHIWCSRYILERITEQAGVVLSLDPKPIQGDWNGAGCHTNYSTKSMREDGG

Secondary structure (DSSP, 8-state):
--STT----------TTHHHHHHHHHHHHHHHHHHHTT------S-SS-SSS-----------SGGGSTT-

InterPro domains:
  IPR008146 Glutamine synthetase, catalytic domain [PF00120] (1-63)
  IPR008146 Glutamine synthetase, catalytic domain [PS51987] (1-71)
  IPR014746 Glutamine synthetase/guanido kinase, catalytic domain [SSF55931] (1-68)
  IPR027303 Glutamine synthetase, glycine-rich site [PS00181] (46-62)
  IPR050292 Glutamine Synthetase [PTHR20852] (1-71)

Foldseek 3Di:
DFAVVDDDDDDDPDPDPVSVVVVVVVVVVVCVVCVVVVHDDDPFQDPDDDDGHGDDDDDDDDDPVRPDPPD

Radius of gyration: 15.79 Å; chains: 1; bounding box: 45×20×36 Å

Organism: NCBI:txid622628